Protein AF-A0A1J0GJ60-F1 (afdb_monomer_lite)

Organism: NCBI:txid1552

Secondary structure (DSSP, 8-state):
----EEEEE--TTS-HHHHHHHHHHHHT--EE-HHHHHHHHHHHH---HHHHHHHHHHHHH----TTSHHHHHHHHHHHHHHHHHHHHHHHHHS-EEEEE-TT---

Foldseek 3Di:
DDQAEAEDEDDPPPCVVVVQVVCCVVVVAAEDEPVNLLVQLCVVLVPDSVVLVVVVVCVVPDDDDPPVCPVVVVVVVSSLVSSVVSVVVVSVPHYHYYYDYPPSDD

Sequence (106 aa):
MTKKYIVFTSEYASAARYIAKELEKKLGIKFYGEEDLLIRTAKESGIDEKVLSEYDEKLANSKFDETLQLNELDLGLKIYNAYSDTILKIVEVRKVIVFLWKEVQI

InterPro domains:
  IPR027417 P-loop containing nucleoside triphosphate hydrolase [G3DSA:3.40.50.300] (1-100)

pLDDT: mean 80.12, std 14.32, range [39.62, 94.88]

Structure (mmCIF, N/CA/C/O backbone):
data_AF-A0A1J0GJ60-F1
#
_entry.id   AF-A0A1J0GJ60-F1
#
loop_
_atom_site.group_PDB
_atom_site.id
_atom_site.type_symbol
_atom_site.label_atom_id
_atom_site.label_alt_id
_atom_site.label_comp_id
_atom_site.label_asym_id
_atom_site.label_entity_id
_atom_site.label_seq_id
_atom_site.pdbx_PDB_ins_code
_atom_site.Cartn_x
_atom_site.Cartn_y
_atom_site.Cartn_z
_atom_site.occup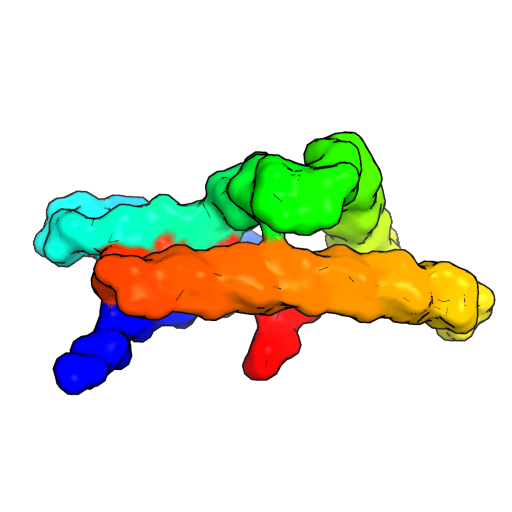ancy
_atom_site.B_iso_or_equiv
_atom_site.auth_seq_id
_atom_site.auth_comp_id
_atom_site.auth_asym_id
_atom_site.auth_atom_id
_atom_site.pdbx_PDB_model_num
ATOM 1 N N . MET A 1 1 ? -4.173 -1.062 24.692 1.00 50.31 1 MET A N 1
ATOM 2 C CA . MET A 1 1 ? -4.988 -1.760 23.670 1.00 50.31 1 MET A CA 1
ATOM 3 C C . MET A 1 1 ? -4.058 -2.462 22.695 1.00 50.31 1 MET A C 1
ATOM 5 O O . MET A 1 1 ? -3.113 -1.834 22.238 1.00 50.31 1 MET A O 1
ATOM 9 N N . THR A 1 2 ? -4.280 -3.739 22.391 1.00 67.69 2 THR A N 1
ATOM 10 C CA . THR A 1 2 ? -3.466 -4.493 21.423 1.00 67.69 2 THR A CA 1
ATOM 11 C C . THR A 1 2 ? -3.822 -4.046 20.002 1.00 67.69 2 THR A C 1
ATOM 13 O O . THR A 1 2 ? -4.898 -4.377 19.499 1.00 67.69 2 THR A O 1
ATOM 16 N N . LYS A 1 3 ? -2.943 -3.257 19.368 1.00 68.44 3 LYS A N 1
ATOM 17 C CA . LYS A 1 3 ? -3.063 -2.881 17.950 1.00 68.44 3 LYS A CA 1
ATOM 18 C C . LYS A 1 3 ? -2.955 -4.167 17.114 1.00 68.44 3 LYS A C 1
ATOM 20 O O . LYS A 1 3 ? -2.009 -4.928 17.289 1.00 68.44 3 LYS A O 1
ATOM 25 N N . LYS A 1 4 ? -3.948 -4.452 16.265 1.00 81.25 4 LYS A N 1
ATOM 26 C CA . LYS A 1 4 ? -3.958 -5.625 15.371 1.00 81.25 4 LYS A CA 1
ATOM 27 C C . LYS A 1 4 ? -4.010 -5.140 13.930 1.00 81.25 4 LYS A C 1
ATOM 29 O O . LYS A 1 4 ? -4.996 -4.520 13.539 1.00 81.25 4 LYS A O 1
ATOM 34 N N . TYR A 1 5 ? -2.970 -5.440 13.170 1.00 87.44 5 TYR A N 1
ATOM 35 C CA . TYR A 1 5 ? -2.850 -5.137 11.750 1.00 87.44 5 TYR A CA 1
ATOM 36 C C . TYR A 1 5 ? -2.338 -6.373 11.013 1.00 87.44 5 TYR A C 1
ATOM 38 O O . TYR A 1 5 ? -1.739 -7.258 11.625 1.00 87.44 5 TYR A O 1
ATOM 46 N N . ILE A 1 6 ? -2.622 -6.448 9.716 1.00 88.38 6 ILE A N 1
ATOM 47 C CA . ILE A 1 6 ? -2.136 -7.514 8.839 1.00 88.38 6 ILE A CA 1
ATOM 48 C C . ILE A 1 6 ? -1.344 -6.847 7.723 1.00 88.38 6 ILE A C 1
ATOM 50 O O . ILE A 1 6 ? -1.879 -5.983 7.030 1.00 88.38 6 ILE A O 1
ATOM 54 N N . VAL A 1 7 ? -0.086 -7.243 7.560 1.00 88.62 7 VAL A N 1
ATOM 55 C CA . VAL A 1 7 ? 0.770 -6.774 6.468 1.00 88.62 7 VAL A CA 1
ATOM 56 C C . VAL A 1 7 ? 0.905 -7.892 5.448 1.00 88.62 7 VAL A C 1
ATOM 58 O O . VAL A 1 7 ? 1.200 -9.030 5.808 1.00 88.62 7 VAL A O 1
ATOM 61 N N . PHE A 1 8 ? 0.676 -7.561 4.184 1.00 85.69 8 PHE A N 1
ATOM 62 C CA . PHE A 1 8 ? 0.947 -8.431 3.052 1.00 85.69 8 PHE A CA 1
ATOM 63 C C . PHE A 1 8 ? 2.206 -7.952 2.345 1.00 85.69 8 PHE A C 1
ATOM 65 O O . PHE A 1 8 ? 2.285 -6.794 1.945 1.00 85.69 8 PHE A O 1
ATOM 72 N N . THR A 1 9 ? 3.140 -8.871 2.141 1.00 82.38 9 THR A N 1
ATOM 73 C CA . THR A 1 9 ? 4.189 -8.762 1.129 1.00 82.38 9 THR A CA 1
ATOM 74 C C . THR A 1 9 ? 3.969 -9.888 0.133 1.00 82.38 9 THR A C 1
ATOM 76 O O . THR A 1 9 ? 3.437 -10.948 0.483 1.00 82.38 9 THR A O 1
ATOM 79 N N . SER A 1 10 ? 4.286 -9.659 -1.138 1.00 80.19 10 SER A N 1
ATOM 80 C CA . SER A 1 10 ? 4.017 -10.678 -2.145 1.00 80.19 10 SER A CA 1
ATOM 81 C C . SER A 1 10 ? 4.858 -10.511 -3.392 1.00 80.19 10 SER A C 1
ATOM 83 O O . SER A 1 10 ? 5.260 -9.402 -3.736 1.00 80.19 10 SER A O 1
ATOM 85 N N . GLU A 1 11 ? 5.053 -11.612 -4.104 1.00 80.69 11 GLU A N 1
ATOM 86 C CA . GLU A 1 11 ? 5.593 -11.569 -5.455 1.00 80.69 11 GLU A CA 1
ATOM 87 C C . GLU A 1 11 ? 4.517 -11.165 -6.461 1.00 80.69 11 GLU A C 1
ATOM 89 O O . GLU A 1 11 ? 3.312 -11.353 -6.237 1.00 80.69 11 GLU A O 1
ATOM 94 N N . TYR A 1 12 ? 4.962 -10.625 -7.593 1.00 78.31 12 TYR A N 1
ATOM 95 C CA . TYR A 1 12 ? 4.080 -10.334 -8.712 1.00 78.31 12 TYR A CA 1
ATOM 96 C C . TYR A 1 12 ? 3.292 -11.593 -9.120 1.00 78.31 12 TYR A C 1
ATOM 98 O O . TYR A 1 12 ? 3.818 -12.702 -9.103 1.00 78.31 12 TYR A O 1
ATOM 106 N N . ALA A 1 13 ? 2.011 -11.420 -9.459 1.00 80.62 13 ALA A N 1
ATOM 107 C CA . ALA A 1 13 ? 1.074 -12.492 -9.824 1.00 80.62 13 ALA A CA 1
ATOM 108 C C . ALA A 1 13 ? 0.769 -13.562 -8.743 1.00 80.62 13 ALA A C 1
ATOM 110 O O . ALA A 1 13 ? 0.082 -14.538 -9.028 1.00 80.62 13 ALA A O 1
ATOM 111 N N . SER A 1 14 ? 1.153 -13.353 -7.479 1.00 87.81 14 SER A N 1
ATOM 112 C CA . SER A 1 14 ? 0.843 -14.263 -6.352 1.00 87.81 14 SER A CA 1
ATOM 113 C C . SER A 1 14 ? -0.623 -14.259 -5.876 1.00 87.81 14 SER A C 1
ATOM 115 O O . SER A 1 14 ? -0.970 -14.940 -4.913 1.00 87.81 14 SER A O 1
ATOM 117 N N . ALA A 1 15 ? -1.490 -13.451 -6.495 1.00 89.12 15 ALA A N 1
ATOM 118 C CA . ALA A 1 15 ? -2.875 -13.211 -6.075 1.00 89.12 15 ALA A CA 1
ATOM 119 C C . ALA A 1 15 ? -3.050 -12.653 -4.642 1.00 89.12 15 ALA A C 1
ATOM 121 O O . ALA A 1 15 ? -4.176 -12.571 -4.146 1.00 89.12 15 ALA A O 1
ATOM 122 N N . ALA A 1 16 ? -1.989 -12.180 -3.981 1.00 88.62 16 ALA A N 1
ATOM 123 C CA . ALA A 1 16 ? -2.077 -11.646 -2.620 1.00 88.62 16 ALA A CA 1
ATOM 124 C C . ALA A 1 16 ? -3.052 -10.457 -2.494 1.00 88.62 16 ALA A C 1
ATOM 126 O O . ALA A 1 16 ? -3.818 -10.384 -1.533 1.00 88.62 16 ALA A O 1
ATOM 127 N N . ARG A 1 17 ? -3.122 -9.581 -3.507 1.00 87.88 17 ARG A N 1
ATOM 128 C CA . ARG A 1 17 ? -4.102 -8.477 -3.555 1.00 87.88 17 ARG A CA 1
ATOM 129 C C . ARG A 1 17 ? -5.552 -8.980 -3.600 1.00 87.88 17 ARG A C 1
ATOM 131 O O . ARG A 1 17 ? -6.435 -8.359 -3.014 1.00 87.88 17 ARG A O 1
ATOM 138 N N . TYR A 1 18 ? -5.804 -10.110 -4.263 1.00 91.25 18 TYR A N 1
ATOM 139 C CA . TYR A 1 18 ? -7.124 -10.744 -4.274 1.00 91.25 18 TYR A CA 1
ATOM 140 C C . TYR A 1 18 ? -7.477 -11.293 -2.886 1.00 91.25 18 TYR A C 1
ATOM 142 O O . TYR A 1 18 ? -8.551 -11.001 -2.362 1.00 91.25 18 TYR A O 1
ATOM 150 N N . ILE A 1 19 ? -6.541 -12.004 -2.251 1.00 92.31 19 ILE A N 1
ATOM 151 C CA . ILE A 1 19 ? -6.716 -12.544 -0.894 1.00 92.31 19 ILE A CA 1
ATOM 152 C C . ILE A 1 19 ? -6.996 -11.420 0.112 1.00 92.31 19 ILE A C 1
ATOM 154 O O . ILE A 1 19 ? -7.896 -11.547 0.941 1.00 92.31 19 ILE A O 1
ATOM 158 N N . ALA A 1 20 ? -6.273 -10.304 0.021 1.00 91.62 20 ALA A N 1
ATOM 159 C CA . ALA A 1 20 ? -6.445 -9.176 0.928 1.00 91.62 20 ALA A CA 1
ATOM 160 C C . ALA A 1 20 ? -7.829 -8.509 0.799 1.00 91.62 20 ALA A C 1
ATOM 162 O O . ALA A 1 20 ? -8.454 -8.204 1.815 1.00 91.62 20 ALA A O 1
ATOM 163 N N . LYS A 1 21 ? -8.360 -8.372 -0.427 1.00 91.38 21 LYS A N 1
ATOM 164 C CA . LYS A 1 21 ? -9.736 -7.888 -0.663 1.00 91.38 21 LYS A CA 1
ATOM 165 C C . LYS A 1 21 ? -10.798 -8.852 -0.129 1.00 91.38 21 LYS A C 1
ATOM 167 O O . LYS A 1 21 ? -11.811 -8.423 0.416 1.00 91.38 21 LYS A O 1
ATOM 172 N N . GLU A 1 22 ? -10.578 -10.158 -0.251 1.00 94.88 22 GLU A N 1
ATOM 173 C CA . GLU A 1 22 ? -11.483 -11.151 0.337 1.00 94.88 22 GLU A CA 1
ATOM 174 C C . GLU A 1 22 ? -11.436 -11.139 1.873 1.00 94.88 22 GLU A C 1
ATOM 176 O O . GLU A 1 22 ? -12.470 -11.286 2.528 1.00 94.88 22 GLU A O 1
ATOM 181 N N . LEU A 1 23 ? -10.263 -10.903 2.468 1.00 92.94 23 LEU A N 1
ATOM 182 C CA . LEU A 1 23 ? -10.123 -10.716 3.913 1.00 92.94 23 LEU A CA 1
ATOM 183 C C . LEU A 1 23 ? -10.814 -9.448 4.409 1.00 92.94 23 LEU A C 1
ATOM 185 O O . LEU A 1 23 ? -11.455 -9.501 5.456 1.00 92.94 23 LEU A O 1
ATOM 189 N N . GLU A 1 24 ? -10.734 -8.342 3.668 1.00 93.06 24 GLU A N 1
ATOM 190 C CA . GLU A 1 24 ? -11.470 -7.115 3.987 1.00 93.06 24 GLU A CA 1
ATOM 191 C C . GLU A 1 24 ? -12.973 -7.389 4.104 1.00 93.06 24 GLU A C 1
ATOM 193 O O . GLU A 1 24 ? -13.579 -7.048 5.122 1.00 93.06 24 GLU A O 1
ATOM 198 N N . LYS A 1 25 ? -13.559 -8.091 3.124 1.00 94.19 25 LYS A N 1
ATOM 199 C CA . LYS A 1 25 ? -14.983 -8.467 3.144 1.00 94.19 25 LYS A CA 1
ATOM 200 C C . LYS A 1 25 ? -15.332 -9.377 4.321 1.00 94.19 25 LYS A C 1
ATOM 202 O O . LYS A 1 25 ? -16.362 -9.184 4.959 1.00 94.19 25 LYS A O 1
ATOM 207 N N . LYS A 1 26 ? -14.487 -10.373 4.610 1.00 94.81 26 LYS A N 1
ATOM 208 C CA . LYS A 1 26 ? -14.744 -11.365 5.669 1.00 94.81 26 LYS A CA 1
ATOM 209 C C . LYS A 1 26 ? -14.562 -10.806 7.078 1.00 94.81 26 LYS A C 1
ATOM 211 O O . LYS A 1 26 ? -15.292 -11.200 7.981 1.00 94.81 26 LYS A O 1
ATOM 216 N N . LEU A 1 27 ? -13.574 -9.936 7.277 1.00 90.88 27 LEU A N 1
ATOM 217 C CA . LEU A 1 27 ? -13.225 -9.390 8.591 1.00 90.88 27 LEU A CA 1
ATOM 218 C C . LEU A 1 27 ? -13.873 -8.025 8.860 1.00 90.88 27 LEU A C 1
ATOM 220 O O . LEU A 1 27 ? -13.867 -7.579 10.006 1.00 90.88 27 LEU A O 1
ATOM 224 N N . GLY A 1 28 ? -14.399 -7.351 7.831 1.00 90.06 28 GLY A N 1
ATOM 225 C CA . GLY A 1 28 ? -14.892 -5.975 7.930 1.00 90.06 28 GLY A CA 1
ATOM 226 C C . GLY A 1 28 ? -13.775 -4.967 8.227 1.00 90.06 28 GLY A C 1
ATOM 227 O O . GLY A 1 28 ? -14.009 -3.954 8.884 1.00 90.06 28 GLY A O 1
ATOM 228 N N . ILE A 1 29 ? -12.542 -5.271 7.810 1.00 90.62 29 ILE A N 1
ATOM 229 C CA . ILE A 1 29 ? -11.345 -4.466 8.080 1.00 90.62 29 ILE A CA 1
ATOM 230 C C . ILE A 1 29 ? -10.868 -3.847 6.775 1.00 90.62 29 ILE A C 1
ATOM 232 O O . ILE A 1 29 ? -10.612 -4.574 5.823 1.00 90.62 29 ILE A O 1
ATOM 236 N N . LYS A 1 30 ? -10.679 -2.524 6.756 1.00 91.62 30 LYS A N 1
ATOM 237 C CA . LYS A 1 30 ? -10.272 -1.813 5.543 1.00 91.62 30 LYS A CA 1
ATOM 238 C C . LYS A 1 30 ? -8.896 -2.266 5.035 1.00 91.62 30 LYS A C 1
ATOM 240 O O . LYS A 1 30 ? -7.931 -2.297 5.808 1.00 91.62 30 LYS A O 1
ATOM 245 N N . PHE A 1 31 ? -8.831 -2.545 3.738 1.00 91.75 31 PHE A N 1
ATOM 246 C CA . PHE A 1 31 ? -7.609 -2.792 2.982 1.00 91.75 31 PHE A CA 1
ATOM 247 C C . PHE A 1 31 ? -7.022 -1.484 2.427 1.00 91.75 31 PHE A C 1
ATOM 249 O O . PHE A 1 31 ? -7.765 -0.594 2.013 1.00 91.75 31 PHE A O 1
ATOM 256 N N . TYR A 1 32 ? -5.693 -1.374 2.437 1.00 91.31 32 TYR A N 1
ATOM 257 C CA . TYR A 1 32 ? -4.930 -0.311 1.778 1.00 91.31 32 TYR A CA 1
ATOM 258 C C . TYR A 1 32 ? -3.936 -0.949 0.811 1.00 91.31 32 TYR A C 1
ATOM 260 O O . TYR A 1 32 ? -3.027 -1.665 1.245 1.00 91.31 32 TYR A O 1
ATOM 268 N N . GLY A 1 33 ? -4.140 -0.708 -0.484 1.00 89.38 33 GLY A N 1
ATOM 269 C CA . GLY A 1 33 ? -3.191 -1.071 -1.535 1.00 89.38 33 GLY A CA 1
ATOM 270 C C . GLY A 1 33 ? -2.162 0.030 -1.798 1.00 89.38 33 GLY A C 1
ATOM 271 O O . GLY A 1 33 ? -2.220 1.094 -1.190 1.00 89.38 33 GLY A O 1
ATOM 272 N N . GLU A 1 34 ? -1.256 -0.208 -2.748 1.00 84.38 34 GLU A N 1
ATOM 273 C CA . GLU A 1 34 ? -0.255 0.784 -3.185 1.00 84.38 34 GLU A CA 1
ATOM 274 C C . GLU A 1 34 ? -0.886 2.126 -3.568 1.00 84.38 34 GLU A C 1
ATOM 276 O O . GLU A 1 34 ? -0.476 3.156 -3.055 1.00 84.38 34 GLU A O 1
ATOM 281 N N . GLU A 1 35 ? -1.928 2.118 -4.403 1.00 85.94 35 GLU A N 1
ATOM 282 C CA . GLU A 1 35 ? -2.599 3.343 -4.862 1.00 85.94 35 GLU A CA 1
ATOM 283 C C . GLU A 1 35 ? -3.204 4.143 -3.694 1.00 85.94 35 GLU A C 1
ATOM 285 O O . GLU A 1 35 ? -3.068 5.365 -3.627 1.00 85.94 35 GLU A O 1
ATOM 290 N N . ASP A 1 36 ? -3.815 3.454 -2.722 1.00 90.44 36 ASP A N 1
ATOM 291 C CA . ASP A 1 36 ? -4.363 4.096 -1.524 1.00 90.44 36 ASP A CA 1
ATOM 292 C C . ASP A 1 36 ? -3.263 4.742 -0.673 1.00 90.44 36 ASP A C 1
ATOM 294 O O . ASP A 1 36 ? -3.481 5.801 -0.076 1.00 90.44 36 ASP A O 1
ATOM 298 N N . LEU A 1 37 ? -2.105 4.080 -0.578 1.00 90.50 37 LEU A N 1
ATOM 299 C CA . LEU A 1 37 ? -0.949 4.581 0.155 1.00 90.50 37 LEU A CA 1
ATOM 300 C C . LEU A 1 37 ? -0.325 5.768 -0.576 1.00 90.50 37 LEU A C 1
ATOM 302 O O . LEU A 1 37 ? -0.122 6.789 0.066 1.00 90.50 37 LEU A O 1
ATOM 306 N N . LEU A 1 38 ? -0.126 5.697 -1.893 1.00 90.19 38 LEU A N 1
ATOM 307 C CA . LEU A 1 38 ? 0.449 6.774 -2.705 1.00 90.19 38 LEU A CA 1
ATOM 308 C C . LEU A 1 38 ? -0.362 8.066 -2.578 1.00 90.19 38 LEU A C 1
ATOM 310 O O . LEU A 1 38 ? 0.173 9.098 -2.170 1.00 90.19 38 LEU A O 1
ATOM 314 N N . ILE A 1 39 ? -1.673 8.002 -2.837 1.00 92.06 39 ILE A N 1
ATOM 315 C CA . ILE A 1 39 ? -2.566 9.174 -2.768 1.00 92.06 39 ILE A CA 1
ATOM 316 C C . ILE A 1 39 ? -2.545 9.784 -1.365 1.00 92.06 39 ILE A C 1
ATOM 318 O O . ILE A 1 39 ? -2.617 11.002 -1.174 1.00 92.06 39 ILE A O 1
ATOM 322 N N . ARG A 1 40 ? -2.491 8.934 -0.340 1.00 92.25 40 ARG A N 1
ATOM 323 C CA . ARG A 1 40 ? -2.534 9.394 1.042 1.00 92.25 40 ARG A CA 1
ATOM 324 C C . ARG A 1 40 ? -1.197 9.957 1.501 1.00 92.25 40 ARG A C 1
ATOM 326 O O . ARG A 1 40 ? -1.185 10.990 2.163 1.00 92.25 40 ARG A O 1
ATOM 333 N N . THR A 1 41 ? -0.098 9.332 1.107 1.00 91.50 41 THR A N 1
ATOM 334 C CA . THR A 1 41 ? 1.253 9.810 1.373 1.00 91.50 41 THR A CA 1
ATOM 335 C C . THR A 1 41 ? 1.495 11.142 0.682 1.00 91.50 41 THR A C 1
ATOM 337 O O . THR A 1 41 ? 2.001 12.048 1.338 1.00 91.50 41 THR A O 1
ATOM 340 N N . ALA A 1 42 ? 1.045 11.335 -0.561 1.00 92.06 42 ALA A N 1
ATOM 341 C CA . ALA A 1 42 ? 1.103 12.638 -1.227 1.00 92.06 42 ALA A CA 1
ATOM 342 C C . ALA A 1 42 ? 0.397 13.730 -0.407 1.00 92.06 42 ALA A C 1
ATOM 344 O O . ALA A 1 42 ? 0.975 14.770 -0.085 1.00 92.06 42 ALA A O 1
ATOM 345 N N . LYS A 1 43 ? -0.837 13.448 0.033 1.00 92.94 43 LYS A N 1
ATOM 346 C CA . LYS A 1 43 ? -1.637 14.378 0.846 1.00 92.94 43 LYS A CA 1
ATOM 347 C C . LYS A 1 43 ? -1.021 14.678 2.211 1.00 92.94 43 LYS A C 1
ATOM 349 O O . LYS A 1 43 ? -1.122 15.807 2.678 1.00 92.94 43 LYS A O 1
ATOM 354 N N . GLU A 1 44 ? -0.431 13.682 2.868 1.00 91.12 44 GLU A N 1
ATOM 355 C CA . GLU A 1 44 ? 0.099 13.828 4.228 1.00 91.12 44 GLU A CA 1
ATOM 356 C C . GLU A 1 44 ? 1.528 14.391 4.270 1.00 91.12 44 GLU A C 1
ATOM 358 O O . GLU A 1 44 ? 1.871 15.086 5.225 1.00 91.12 44 GLU A O 1
ATOM 363 N N . SER A 1 45 ? 2.353 14.105 3.260 1.00 88.75 45 SER A N 1
ATOM 364 C CA . SER A 1 45 ? 3.752 14.557 3.181 1.00 88.75 45 SER A CA 1
ATOM 365 C C . SER A 1 45 ? 3.938 15.853 2.389 1.00 88.75 45 SER A C 1
ATOM 367 O O . SER A 1 45 ? 4.983 16.495 2.504 1.00 88.75 45 SER A O 1
ATOM 369 N N . GLY A 1 46 ? 2.944 16.240 1.581 1.00 89.81 46 GLY A N 1
ATOM 370 C CA . GLY A 1 46 ? 3.036 17.376 0.663 1.00 89.81 46 GLY A CA 1
ATOM 371 C C . GLY A 1 46 ? 3.901 17.107 -0.573 1.00 89.81 46 GLY A C 1
ATOM 372 O O . GLY A 1 46 ? 4.233 18.049 -1.290 1.00 89.81 46 GLY A O 1
ATOM 373 N N . ILE A 1 47 ? 4.292 15.851 -0.814 1.00 88.44 47 ILE A N 1
ATOM 374 C CA . ILE A 1 47 ? 4.967 15.425 -2.045 1.00 88.44 47 ILE A CA 1
ATOM 375 C C . ILE A 1 47 ? 3.909 15.267 -3.144 1.00 88.44 47 ILE A C 1
ATOM 377 O O . ILE A 1 47 ? 2.827 14.741 -2.894 1.00 88.44 47 ILE A O 1
ATOM 381 N N . ASP A 1 48 ? 4.210 15.730 -4.356 1.00 90.00 48 ASP A N 1
ATOM 382 C CA . ASP A 1 48 ? 3.303 15.595 -5.498 1.00 90.00 48 ASP A CA 1
ATOM 383 C C . ASP A 1 48 ? 3.089 14.113 -5.858 1.00 90.00 48 ASP A C 1
ATOM 385 O O . ASP A 1 48 ? 4.042 13.330 -5.893 1.00 90.00 48 ASP A O 1
ATOM 389 N N . GLU A 1 49 ? 1.842 13.731 -6.150 1.00 88.44 49 GLU A N 1
ATOM 390 C CA . GLU A 1 49 ? 1.478 12.359 -6.534 1.00 88.44 49 GLU A CA 1
ATOM 391 C C . GLU A 1 49 ? 2.295 11.862 -7.736 1.00 88.44 49 GLU A C 1
ATOM 393 O O . GLU A 1 49 ? 2.678 10.694 -7.774 1.00 88.44 49 GLU A O 1
ATOM 398 N N . LYS A 1 50 ? 2.631 12.747 -8.687 1.00 87.62 50 LYS A N 1
ATOM 399 C CA . LYS A 1 50 ? 3.468 12.396 -9.841 1.00 87.62 50 LYS A CA 1
ATOM 400 C C . LYS A 1 50 ? 4.884 12.039 -9.433 1.00 87.62 50 LYS A C 1
ATOM 402 O O . LYS A 1 50 ? 5.428 11.089 -9.972 1.00 87.62 50 LYS A O 1
ATOM 407 N N . VAL A 1 51 ? 5.465 12.757 -8.472 1.00 85.75 51 VAL A N 1
ATOM 408 C CA . VAL A 1 51 ? 6.824 12.470 -7.989 1.00 85.75 51 VAL A CA 1
ATOM 409 C C . VAL A 1 51 ? 6.868 11.097 -7.322 1.00 85.75 51 VAL A C 1
ATOM 411 O O . VAL A 1 51 ? 7.812 10.347 -7.547 1.00 85.75 51 VAL A O 1
ATOM 414 N N . LEU A 1 52 ? 5.837 10.744 -6.547 1.00 85.38 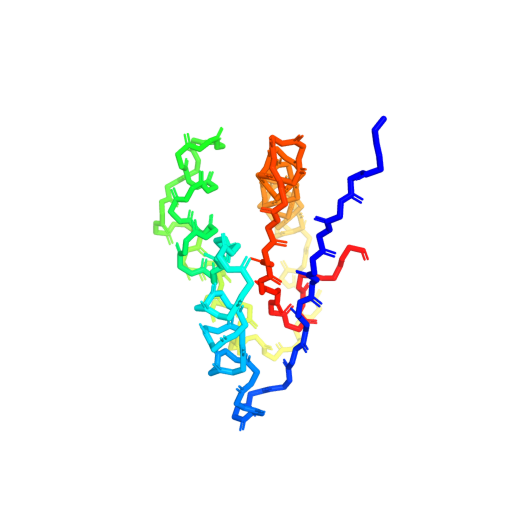52 LEU A N 1
ATOM 415 C CA . LEU A 1 52 ? 5.721 9.409 -5.953 1.00 85.38 52 LEU A CA 1
ATOM 416 C C . LEU A 1 52 ? 5.519 8.329 -7.023 1.00 85.38 52 LEU A C 1
ATOM 418 O O . LEU A 1 52 ? 6.211 7.319 -6.996 1.00 85.38 52 LEU A O 1
ATOM 422 N N . SER A 1 53 ? 4.635 8.565 -7.996 1.00 84.62 53 SER A N 1
ATOM 423 C CA . SER A 1 53 ? 4.375 7.618 -9.087 1.00 84.62 53 SER A CA 1
ATOM 424 C C . SER A 1 53 ? 5.608 7.383 -9.959 1.00 84.62 53 SER A C 1
ATOM 426 O O . SER A 1 53 ? 5.923 6.243 -10.284 1.00 84.62 53 SER A O 1
ATOM 428 N N . GLU A 1 54 ? 6.325 8.445 -10.331 1.00 83.25 54 GLU A N 1
ATOM 429 C CA . GLU A 1 54 ? 7.566 8.357 -11.106 1.00 83.25 54 GLU A CA 1
ATOM 430 C C . GLU A 1 54 ? 8.667 7.647 -10.314 1.00 83.25 54 GLU A C 1
ATOM 432 O O . GLU A 1 54 ? 9.453 6.899 -10.894 1.00 83.25 54 GLU A O 1
ATOM 437 N N . TYR A 1 55 ? 8.734 7.864 -8.997 1.00 80.44 55 TYR A N 1
ATOM 438 C CA . TYR A 1 55 ? 9.669 7.158 -8.127 1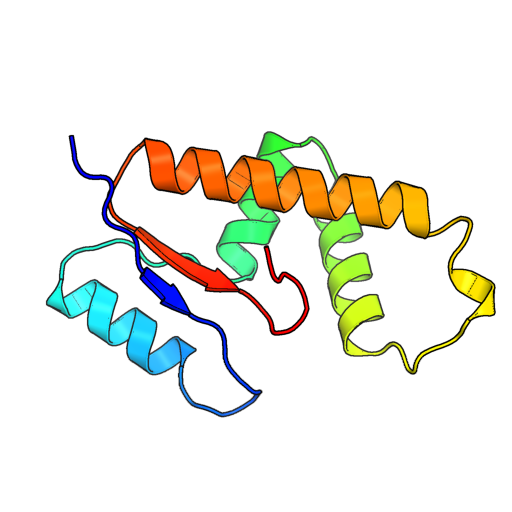.00 80.44 55 TYR A CA 1
ATOM 439 C C . TYR A 1 55 ? 9.347 5.660 -8.056 1.00 80.44 55 TYR A C 1
ATOM 441 O O . TYR A 1 55 ? 10.246 4.848 -8.260 1.00 80.44 55 TYR A O 1
ATOM 449 N N . ASP A 1 56 ? 8.078 5.294 -7.862 1.00 76.31 56 ASP A N 1
ATOM 450 C CA . ASP A 1 56 ? 7.633 3.896 -7.819 1.00 76.31 56 ASP A CA 1
ATOM 451 C C . ASP A 1 56 ? 7.868 3.185 -9.169 1.00 76.31 56 ASP A C 1
ATOM 453 O O . ASP A 1 56 ? 8.369 2.059 -9.206 1.00 76.31 56 ASP A O 1
ATOM 457 N N . GLU A 1 57 ? 7.586 3.852 -10.296 1.00 76.88 57 GLU A N 1
ATOM 458 C CA . GLU A 1 57 ? 7.871 3.325 -11.639 1.00 76.88 57 GLU A CA 1
ATOM 459 C C . GLU A 1 57 ? 9.370 3.164 -11.900 1.00 76.88 57 GLU A C 1
ATOM 461 O O . GLU A 1 57 ? 9.795 2.162 -12.486 1.00 76.88 57 GLU A O 1
ATOM 466 N N . LYS A 1 58 ? 10.188 4.135 -11.479 1.00 74.94 58 LYS A N 1
ATOM 467 C CA . LYS A 1 58 ? 11.648 4.028 -11.574 1.00 74.94 58 LYS A CA 1
ATOM 468 C C . LYS A 1 58 ? 12.160 2.860 -10.750 1.00 74.94 58 LYS A C 1
ATOM 470 O O . LYS A 1 58 ? 12.971 2.101 -11.268 1.00 74.94 58 LYS A O 1
ATOM 475 N N . LEU A 1 59 ? 11.665 2.688 -9.525 1.00 69.38 59 LEU A N 1
ATOM 476 C CA . LEU A 1 59 ? 12.052 1.584 -8.652 1.00 69.38 59 LEU A CA 1
ATOM 477 C C . LEU A 1 59 ? 11.743 0.239 -9.327 1.00 69.38 59 LEU A C 1
ATOM 479 O O . LEU A 1 59 ? 12.643 -0.577 -9.515 1.00 69.38 59 LEU A O 1
ATOM 483 N N . ALA A 1 60 ? 10.512 0.080 -9.828 1.00 66.62 60 ALA A N 1
ATOM 484 C CA . ALA A 1 60 ? 10.048 -1.141 -10.487 1.00 66.62 60 ALA A CA 1
ATOM 485 C C . ALA A 1 60 ? 10.831 -1.503 -11.765 1.00 66.62 60 ALA A C 1
ATOM 487 O O . ALA A 1 60 ? 10.918 -2.679 -12.124 1.00 66.62 60 ALA A O 1
ATOM 488 N N . ASN A 1 61 ? 11.384 -0.506 -12.463 1.00 65.62 61 ASN A N 1
ATOM 489 C CA . ASN A 1 61 ? 12.137 -0.691 -13.707 1.00 65.62 61 ASN A CA 1
ATOM 490 C C . ASN A 1 61 ? 13.660 -0.618 -13.525 1.00 65.62 61 ASN A C 1
ATOM 492 O O . ASN A 1 61 ? 14.403 -0.887 -14.476 1.00 65.62 61 ASN A O 1
ATOM 496 N N . SER A 1 62 ? 14.142 -0.245 -12.338 1.00 58.88 62 SER A N 1
ATOM 497 C CA . SER A 1 62 ? 15.568 -0.078 -12.088 1.00 58.88 62 SER A CA 1
ATOM 498 C C . SER A 1 62 ? 16.264 -1.442 -12.074 1.00 58.88 62 SER A C 1
ATOM 500 O O . SER A 1 62 ? 16.056 -2.289 -11.209 1.00 58.88 62 SER A O 1
ATOM 502 N N . LYS A 1 63 ? 17.129 -1.678 -13.066 1.00 56.44 63 LYS A N 1
ATOM 503 C CA . LYS A 1 63 ? 18.236 -2.621 -12.888 1.00 56.44 63 LYS A CA 1
ATOM 504 C C . LYS A 1 63 ? 19.255 -1.902 -12.012 1.00 56.44 63 LYS A C 1
ATOM 506 O O . LYS A 1 63 ? 19.601 -0.775 -12.343 1.00 56.44 63 LYS A O 1
ATOM 511 N N . PHE A 1 64 ? 19.696 -2.536 -10.925 1.00 51.44 64 PHE A N 1
ATOM 512 C CA . PHE A 1 64 ? 20.716 -2.021 -10.001 1.00 51.44 64 PHE A CA 1
ATOM 513 C C . PHE A 1 64 ? 21.837 -1.268 -10.748 1.00 51.44 64 PHE A C 1
ATOM 515 O O . PHE A 1 64 ? 22.659 -1.896 -11.414 1.00 51.44 64 PHE A O 1
ATOM 522 N N . ASP A 1 65 ? 21.862 0.062 -10.635 1.00 54.38 65 ASP A N 1
ATOM 523 C CA . ASP A 1 65 ? 22.965 0.910 -11.089 1.00 54.38 65 ASP A CA 1
ATOM 524 C C . ASP A 1 65 ? 23.526 1.647 -9.868 1.00 54.38 65 ASP A C 1
ATOM 526 O O . ASP A 1 65 ? 22.842 2.439 -9.217 1.00 54.38 65 ASP A O 1
ATOM 530 N N . GLU A 1 66 ? 24.764 1.320 -9.504 1.00 53.41 66 GLU A N 1
ATOM 531 C CA . GLU A 1 66 ? 25.445 1.812 -8.301 1.00 53.41 66 GLU A CA 1
ATOM 532 C C . GLU A 1 66 ? 25.755 3.317 -8.345 1.00 53.41 66 GLU A C 1
ATOM 534 O O . GLU A 1 66 ? 26.011 3.929 -7.309 1.00 53.41 66 GLU A O 1
ATOM 539 N N . THR A 1 67 ? 25.685 3.950 -9.521 1.00 52.00 67 THR A N 1
ATOM 540 C CA . THR A 1 67 ? 26.155 5.330 -9.724 1.00 52.00 67 THR A CA 1
ATOM 541 C C . THR A 1 67 ? 25.081 6.416 -9.565 1.00 52.00 67 THR A C 1
ATOM 543 O O . THR A 1 67 ? 25.419 7.552 -9.228 1.00 52.00 67 THR A O 1
ATOM 546 N N . LEU A 1 68 ? 23.789 6.086 -9.706 1.00 53.56 68 LEU A N 1
ATOM 547 C CA . LEU A 1 68 ? 22.662 7.006 -9.438 1.00 53.56 68 LEU A CA 1
ATOM 548 C C . LEU A 1 68 ? 22.390 7.228 -7.934 1.00 53.56 68 LEU A C 1
ATOM 550 O O . LEU A 1 68 ? 21.681 8.160 -7.549 1.00 53.56 68 LEU A O 1
ATOM 554 N N . GLN A 1 69 ? 22.986 6.399 -7.075 1.00 55.53 69 GLN A N 1
ATOM 555 C CA . GLN A 1 69 ? 22.535 6.189 -5.701 1.00 55.53 69 GLN A CA 1
ATOM 556 C C . GLN A 1 69 ? 22.755 7.365 -4.743 1.00 55.53 69 GLN A C 1
ATOM 558 O O . GLN A 1 69 ? 22.039 7.450 -3.757 1.00 55.53 69 GLN A O 1
ATOM 563 N N . LEU A 1 70 ? 23.701 8.282 -4.982 1.00 54.31 70 LEU A N 1
ATOM 564 C CA . LEU A 1 70 ? 24.081 9.278 -3.961 1.00 54.31 70 LEU A CA 1
ATOM 565 C C . LEU A 1 70 ? 23.156 10.507 -3.891 1.00 54.31 70 LEU A C 1
ATOM 567 O O . LEU A 1 70 ? 22.899 10.997 -2.795 1.00 54.31 70 LEU A O 1
ATOM 571 N N . ASN A 1 71 ? 22.625 10.983 -5.024 1.00 55.00 71 ASN A N 1
ATOM 572 C CA . ASN A 1 71 ? 21.660 12.097 -5.048 1.00 55.00 71 ASN A CA 1
ATOM 573 C C . ASN A 1 71 ? 20.205 11.611 -4.935 1.00 55.00 71 ASN A C 1
ATOM 575 O O . ASN A 1 71 ? 19.357 12.335 -4.416 1.00 55.00 71 ASN A O 1
ATOM 579 N N . GLU A 1 72 ? 19.911 10.384 -5.378 1.00 62.00 72 GLU A N 1
ATOM 580 C CA . GLU A 1 72 ? 18.600 9.754 -5.174 1.00 62.00 72 GLU A CA 1
ATOM 581 C C . GLU A 1 72 ? 18.426 9.199 -3.750 1.00 62.00 72 GLU A C 1
ATOM 583 O O . GLU A 1 72 ? 17.289 8.974 -3.340 1.00 62.00 72 GLU A O 1
ATOM 588 N N . LEU A 1 73 ? 19.505 9.051 -2.962 1.00 69.19 73 LEU A N 1
ATOM 589 C CA . LEU A 1 73 ? 19.428 8.577 -1.574 1.00 69.19 73 LEU A CA 1
ATOM 590 C C . LEU A 1 73 ? 18.570 9.491 -0.693 1.00 69.19 73 LEU A C 1
ATOM 592 O O . LEU A 1 73 ? 17.7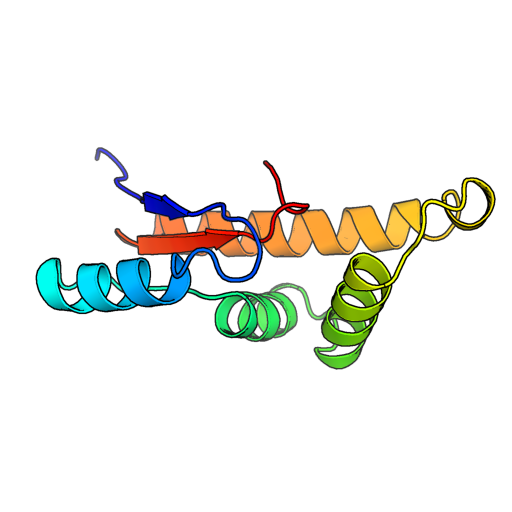64 9.003 0.092 1.00 69.19 73 LEU A O 1
ATOM 596 N N . ASP A 1 74 ? 18.745 10.809 -0.818 1.00 78.31 74 ASP A N 1
ATOM 597 C CA . ASP A 1 74 ? 18.049 11.787 0.026 1.00 78.31 74 ASP A CA 1
ATOM 598 C C . ASP A 1 74 ? 16.558 11.860 -0.327 1.00 78.31 74 ASP A C 1
ATOM 600 O O . ASP A 1 74 ? 15.689 11.798 0.546 1.00 78.31 74 ASP A O 1
ATOM 604 N N . LEU A 1 75 ? 16.245 11.888 -1.628 1.00 81.75 75 LEU A N 1
ATOM 605 C CA . LEU A 1 75 ? 14.864 11.849 -2.103 1.00 81.75 75 LEU A CA 1
ATOM 606 C C . LEU A 1 75 ? 14.192 10.512 -1.763 1.00 81.75 75 LEU A C 1
ATOM 608 O O . LEU A 1 75 ? 13.062 10.505 -1.275 1.00 81.75 75 LEU A O 1
ATOM 612 N N . GLY A 1 76 ? 14.889 9.395 -1.969 1.00 81.19 76 GLY A N 1
ATOM 613 C CA . GLY A 1 76 ? 14.397 8.060 -1.649 1.00 81.19 76 GLY A CA 1
ATOM 614 C 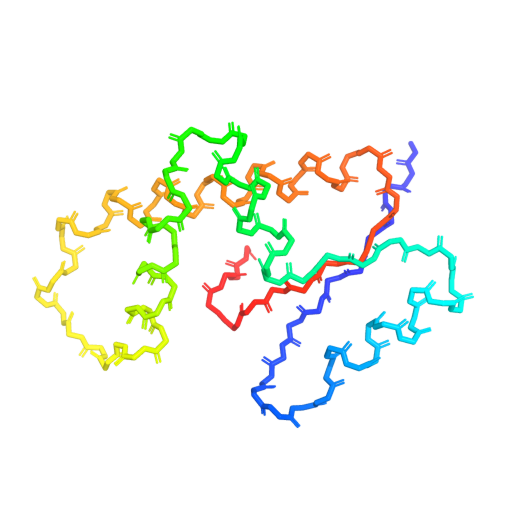C . GLY A 1 76 ? 14.141 7.878 -0.157 1.00 81.19 76 GLY A C 1
ATOM 615 O O . GLY A 1 76 ? 13.073 7.410 0.226 1.00 81.19 76 GLY A O 1
ATOM 616 N N . LEU A 1 77 ? 15.054 8.341 0.703 1.00 83.56 77 LEU A N 1
ATOM 617 C CA . LEU A 1 77 ? 14.865 8.317 2.154 1.00 83.56 77 LEU A CA 1
ATOM 618 C C . LEU A 1 77 ? 13.675 9.186 2.580 1.00 83.56 77 LEU A C 1
ATOM 620 O O . LEU A 1 77 ? 12.892 8.787 3.444 1.00 83.56 77 LEU A O 1
ATOM 624 N N . LYS A 1 78 ? 13.497 10.355 1.957 1.00 88.56 78 LYS A N 1
ATOM 625 C CA . LYS A 1 78 ? 12.342 11.225 2.209 1.00 88.56 78 LYS A CA 1
ATOM 626 C C . LYS A 1 78 ? 11.023 10.550 1.824 1.00 88.56 78 LYS A C 1
ATOM 628 O O . LYS A 1 78 ? 10.073 10.611 2.603 1.00 88.56 78 LYS A O 1
ATOM 633 N N . ILE A 1 79 ? 10.968 9.901 0.661 1.00 87.81 79 ILE A N 1
ATOM 634 C CA . ILE A 1 79 ? 9.785 9.167 0.185 1.00 87.81 79 ILE A CA 1
ATOM 635 C C . ILE A 1 79 ? 9.504 7.955 1.083 1.00 87.81 79 ILE A C 1
ATOM 637 O O . ILE A 1 79 ? 8.369 7.764 1.518 1.00 87.81 79 ILE A O 1
ATOM 641 N N . TYR A 1 80 ? 10.536 7.189 1.440 1.00 86.12 80 TYR A N 1
ATOM 642 C CA . TYR A 1 80 ? 10.429 6.061 2.365 1.00 86.12 80 TYR A CA 1
ATOM 643 C C . TYR A 1 80 ? 9.854 6.487 3.722 1.00 86.12 80 TYR A C 1
ATOM 645 O O . TYR A 1 80 ? 8.876 5.908 4.198 1.00 86.12 80 TYR A O 1
ATOM 653 N N . ASN A 1 81 ? 10.413 7.543 4.323 1.00 90.06 81 ASN A N 1
ATOM 654 C CA . ASN A 1 81 ? 9.929 8.074 5.597 1.00 90.06 81 ASN A CA 1
ATOM 655 C C . ASN A 1 81 ? 8.477 8.559 5.484 1.00 90.06 81 ASN A C 1
ATOM 657 O O . ASN A 1 81 ? 7.668 8.274 6.364 1.00 90.06 81 ASN A O 1
ATOM 661 N N . ALA A 1 82 ? 8.115 9.212 4.375 1.00 91.00 82 ALA A N 1
ATOM 662 C CA . ALA A 1 82 ? 6.748 9.661 4.131 1.00 91.00 82 ALA A CA 1
ATOM 663 C C . ALA A 1 82 ? 5.744 8.493 4.076 1.00 91.00 82 ALA A C 1
ATOM 665 O O . ALA A 1 82 ? 4.677 8.564 4.701 1.00 91.00 82 ALA A O 1
ATOM 666 N N . TYR A 1 83 ? 6.081 7.405 3.376 1.00 89.69 83 TYR A N 1
ATOM 667 C CA . TYR A 1 83 ? 5.261 6.191 3.354 1.00 89.69 83 TYR A CA 1
ATOM 668 C C . TYR A 1 83 ? 5.173 5.543 4.740 1.00 89.69 83 TYR A C 1
ATOM 670 O O . TYR A 1 83 ? 4.070 5.226 5.194 1.00 89.69 83 TYR A O 1
ATOM 678 N N . SER A 1 84 ? 6.305 5.403 5.437 1.00 90.31 84 SER A N 1
ATOM 679 C CA . SER A 1 84 ? 6.372 4.820 6.783 1.00 90.31 84 SER A CA 1
ATOM 680 C C . SER A 1 84 ? 5.486 5.579 7.775 1.00 90.31 84 SER A C 1
ATOM 682 O O . SER A 1 84 ? 4.614 4.984 8.414 1.00 90.31 84 SER A O 1
ATOM 684 N N . ASP A 1 85 ? 5.601 6.909 7.817 1.00 92.12 85 ASP A N 1
ATOM 685 C CA . ASP A 1 85 ? 4.777 7.768 8.671 1.00 92.12 85 ASP A CA 1
ATOM 686 C C . ASP A 1 85 ? 3.285 7.630 8.347 1.00 92.12 85 ASP A C 1
ATOM 688 O O . ASP A 1 85 ? 2.443 7.550 9.248 1.00 92.12 85 ASP A O 1
ATOM 692 N N . THR A 1 86 ? 2.946 7.567 7.056 1.00 91.81 86 THR A N 1
ATOM 693 C CA . THR A 1 86 ? 1.562 7.388 6.596 1.00 91.81 86 THR A CA 1
ATOM 694 C C . THR A 1 86 ? 1.002 6.043 7.066 1.00 91.81 86 THR A C 1
ATOM 696 O O . THR A 1 86 ? -0.097 5.985 7.625 1.00 91.81 86 THR A O 1
ATOM 699 N N . ILE A 1 87 ? 1.759 4.954 6.899 1.00 90.38 87 ILE A N 1
ATOM 700 C CA . ILE A 1 87 ? 1.361 3.608 7.332 1.00 90.38 87 ILE A CA 1
ATOM 701 C C . ILE A 1 87 ? 1.193 3.568 8.849 1.00 90.38 87 ILE A C 1
ATOM 703 O O . ILE A 1 87 ? 0.165 3.093 9.336 1.00 90.38 87 ILE A O 1
ATOM 707 N N . LEU A 1 88 ? 2.150 4.108 9.607 1.00 89.81 88 LEU A N 1
ATOM 708 C CA . LEU A 1 88 ? 2.071 4.138 11.064 1.00 89.81 88 LEU A CA 1
ATOM 709 C C . LEU A 1 88 ? 0.800 4.857 11.521 1.00 89.81 88 LEU A C 1
ATOM 711 O O . LEU A 1 88 ? 0.018 4.264 12.267 1.00 89.81 88 LEU A O 1
ATOM 715 N N . LYS A 1 89 ? 0.503 6.049 10.983 1.00 90.12 89 LYS A N 1
ATOM 716 C CA . LYS A 1 89 ? -0.744 6.780 11.275 1.00 90.12 89 LYS A CA 1
ATOM 717 C C . LYS A 1 89 ? -1.999 5.973 10.939 1.00 90.12 89 LYS A C 1
ATOM 719 O O . LYS A 1 89 ? -2.971 5.997 11.697 1.00 90.12 89 LYS A O 1
ATOM 724 N N . ILE A 1 90 ? -2.009 5.239 9.823 1.00 89.44 90 ILE A N 1
ATOM 725 C CA . ILE A 1 90 ? -3.133 4.368 9.443 1.00 89.44 90 ILE A CA 1
ATOM 726 C C . ILE A 1 90 ? -3.371 3.287 10.505 1.00 89.44 90 ILE A C 1
ATOM 728 O O . ILE A 1 90 ? -4.517 3.048 10.902 1.00 89.44 90 ILE A O 1
ATOM 732 N N . VAL A 1 91 ? -2.289 2.652 10.952 1.00 89.19 91 VAL A N 1
ATOM 733 C CA . VAL A 1 91 ? -2.296 1.518 11.883 1.00 89.19 91 VAL A CA 1
ATOM 734 C C . VAL A 1 91 ? -2.583 1.961 13.324 1.00 89.19 91 VAL A C 1
ATOM 736 O O . VAL A 1 91 ? -3.128 1.189 14.117 1.00 89.19 91 VAL A O 1
ATOM 739 N N . GLU A 1 92 ? -2.262 3.207 13.686 1.00 85.75 92 GLU A N 1
ATOM 740 C CA . GLU A 1 92 ? -2.565 3.762 15.010 1.00 85.75 92 GLU A CA 1
ATOM 741 C C . GLU A 1 92 ? -4.064 3.931 15.258 1.00 85.75 92 GLU A C 1
ATOM 743 O O . GLU A 1 92 ? -4.541 3.667 16.363 1.00 85.75 92 GLU A O 1
ATOM 748 N N . VAL A 1 93 ? -4.807 4.361 14.236 1.00 82.25 93 VAL A N 1
ATOM 749 C CA . VAL A 1 93 ? -6.217 4.750 14.378 1.00 82.25 93 VAL A CA 1
ATOM 750 C C . VAL A 1 93 ? -7.145 3.536 14.435 1.00 82.25 93 VAL A C 1
ATOM 752 O O . VAL A 1 93 ? -8.176 3.569 15.108 1.00 82.25 93 VAL A O 1
ATOM 755 N N . ARG A 1 94 ? -6.830 2.459 13.704 1.00 76.38 94 ARG A N 1
ATOM 756 C CA . ARG A 1 94 ? -7.742 1.318 13.534 1.00 76.38 94 ARG A CA 1
ATOM 757 C C . ARG A 1 94 ? -7.020 0.033 13.152 1.00 76.38 94 ARG A C 1
ATOM 759 O O . ARG A 1 94 ? -5.882 0.036 12.701 1.00 76.38 94 ARG A O 1
ATOM 766 N N . LYS A 1 95 ? -7.745 -1.081 13.273 1.00 85.12 95 LYS A N 1
ATOM 767 C CA . LYS A 1 95 ? -7.361 -2.348 12.641 1.00 85.12 95 LYS A CA 1
ATOM 768 C C . LYS A 1 95 ? -7.405 -2.164 11.128 1.00 85.12 95 LYS A C 1
ATOM 770 O O . LYS A 1 95 ? -8.387 -1.620 10.619 1.00 85.12 95 LYS A O 1
ATOM 775 N N . VAL A 1 96 ? -6.358 -2.599 10.438 1.00 86.12 96 VAL A N 1
ATOM 776 C CA . VAL A 1 96 ? -6.177 -2.400 8.993 1.00 86.12 96 VAL A CA 1
ATOM 777 C C . VAL A 1 96 ? -5.432 -3.570 8.365 1.00 86.12 96 VAL A C 1
ATOM 779 O O . VAL A 1 96 ? -4.688 -4.281 9.048 1.00 86.12 96 VAL A O 1
ATOM 782 N N . ILE A 1 97 ? -5.629 -3.741 7.061 1.00 81.38 97 ILE A N 1
ATOM 783 C CA . ILE A 1 97 ? -4.808 -4.597 6.207 1.00 81.38 97 ILE A CA 1
ATOM 784 C C . ILE A 1 97 ? -3.997 -3.674 5.298 1.00 81.38 97 ILE A C 1
ATOM 786 O O . ILE A 1 97 ? -4.576 -2.805 4.648 1.00 81.38 97 ILE A O 1
ATOM 790 N N . VAL A 1 98 ? -2.679 -3.848 5.261 1.00 82.56 98 VAL A N 1
ATOM 791 C CA . VAL A 1 98 ? -1.764 -3.032 4.453 1.00 82.56 98 VAL A CA 1
ATOM 792 C C . VAL A 1 98 ? -1.017 -3.940 3.487 1.00 82.56 98 VAL A C 1
ATOM 794 O O . VAL A 1 98 ? -0.510 -4.987 3.889 1.00 82.56 98 VAL A O 1
ATOM 797 N N . PHE A 1 99 ? -0.966 -3.552 2.218 1.00 79.44 99 PHE A N 1
ATOM 798 C CA . PHE A 1 99 ? -0.170 -4.224 1.200 1.00 79.44 99 PHE A CA 1
ATOM 799 C C . PHE A 1 99 ? 1.089 -3.419 0.912 1.00 79.44 99 PHE A C 1
ATOM 801 O O . PHE A 1 99 ? 0.996 -2.260 0.515 1.00 79.44 99 PHE A O 1
ATOM 808 N N . LEU A 1 100 ? 2.246 -4.042 1.109 1.00 71.88 100 LEU A N 1
ATOM 809 C CA . LEU A 1 100 ? 3.545 -3.461 0.805 1.00 71.88 100 LEU A CA 1
ATOM 810 C C . LEU A 1 100 ? 4.139 -4.185 -0.400 1.00 71.88 100 LEU A C 1
ATOM 812 O O . LEU A 1 100 ? 4.144 -5.420 -0.462 1.00 71.88 100 LEU A O 1
ATOM 816 N N . TRP A 1 101 ? 4.645 -3.414 -1.361 1.00 62.28 101 TRP A N 1
ATOM 817 C CA . TRP A 1 101 ? 5.468 -3.973 -2.425 1.00 62.28 101 TRP A CA 1
ATOM 818 C C . TRP A 1 101 ? 6.797 -4.480 -1.876 1.00 62.28 101 TRP A C 1
ATOM 820 O O . TRP A 1 101 ? 7.241 -4.068 -0.805 1.00 62.28 101 TRP A O 1
ATOM 830 N N . LYS A 1 102 ? 7.421 -5.396 -2.625 1.00 50.06 102 LYS A N 1
ATOM 831 C CA . LYS A 1 102 ? 8.588 -6.193 -2.212 1.00 50.06 102 LYS A CA 1
ATOM 832 C C . LYS A 1 102 ? 9.785 -5.353 -1.725 1.00 50.06 102 LYS A C 1
ATOM 834 O O . LYS A 1 102 ? 10.628 -5.905 -1.032 1.00 50.06 102 LYS A O 1
ATOM 839 N N . GLU A 1 103 ? 9.828 -4.054 -2.019 1.00 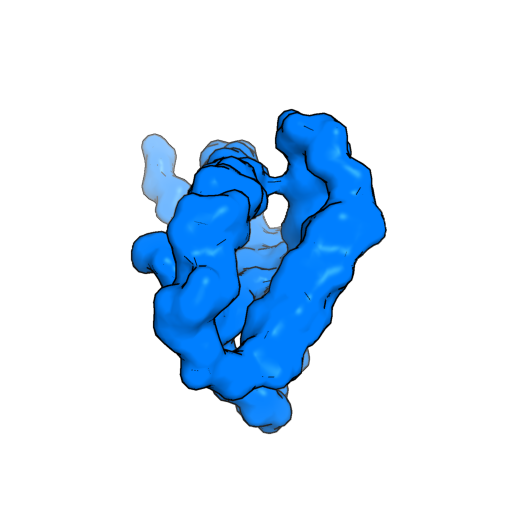46.88 103 GLU A N 1
ATOM 840 C CA . GLU A 1 103 ? 10.957 -3.160 -1.718 1.00 46.88 103 GLU A CA 1
ATOM 841 C C . GLU A 1 103 ? 10.652 -2.067 -0.673 1.00 46.88 103 GLU A C 1
ATOM 843 O O . GLU A 1 103 ? 11.573 -1.399 -0.216 1.00 46.88 103 GLU A O 1
ATOM 848 N N . VAL A 1 104 ? 9.402 -1.941 -0.198 1.00 43.38 104 VAL A N 1
ATOM 849 C CA . VAL A 1 104 ? 9.060 -1.145 1.001 1.00 43.38 104 VAL A CA 1
ATOM 850 C C . VAL A 1 104 ? 8.992 -2.099 2.193 1.00 43.38 104 VAL A C 1
ATOM 852 O O . VAL A 1 104 ? 7.920 -2.427 2.703 1.00 43.38 104 VAL A O 1
ATOM 855 N N . GLN A 1 105 ? 10.143 -2.644 2.581 1.00 41.22 105 GLN A N 1
ATOM 856 C CA . GLN A 1 105 ? 10.260 -3.493 3.768 1.00 41.22 105 GLN A CA 1
ATOM 857 C C . GLN A 1 105 ? 10.730 -2.632 4.945 1.00 41.22 105 GLN A C 1
ATOM 859 O O . GLN A 1 105 ? 11.795 -2.027 4.871 1.00 41.22 105 GLN A O 1
ATOM 864 N N . ILE A 1 106 ? 9.894 -2.548 5.987 1.00 39.62 106 ILE A N 1
ATOM 865 C CA . ILE A 1 106 ? 10.206 -1.924 7.287 1.00 39.62 106 ILE A CA 1
ATOM 866 C C . ILE A 1 106 ? 11.027 -2.902 8.127 1.00 39.62 106 ILE A C 1
ATOM 868 O O . ILE A 1 106 ? 10.658 -4.102 8.122 1.00 39.62 106 ILE A O 1
#

Radius of gyration: 14.79 Å; chains: 1; bounding box: 41×32×37 Å

=== Feature glossary ===
Feature key, reading from the visual/contextual features back to the raw sequence:

Rendered structure images. Structure images are PyMOL renders from six orthogonal camera directions. Cartoon representation draws helices as coils and strands as arrows; sticks shows the backbone as bonds; surface shows the solvent-excluded envelope. Rainbow coloring maps sequence position to hue (blue→red, N→C); chain coloring assigns a distinct color per polypeptide.

Contact-map, Ramachandran, and PAE plots. Three diagnostic plots accompany the record. The Cα contact map visualizes the tertiary structure as a 2D adjacency matrix (8 Å cutoff, sequence-local contacts suppressed). The Ramachandran plot shows the distribution of backbone (φ, ψ) torsions, with points in the α and β basins reflecting secondary structure content. The PAE plot shows AlphaFold's inter-residue confidence as a color matrix.

InterPro / GO / CATH / organism. The annotation block draws on four external resources. InterPro: which protein families and domains the sequence belongs to. GO: standardized terms for what the protein does, what process it participates in, and where in the cell it acts. CATH: which structural fold it has in the CATH hierarchy. Organism: the species of origin.

Nearest PDB structures. Structural nearest neighbors (via Foldseek easy-search vs the PDB). Reported per hit: target PDB id, E-value, and alignment TM-score. A TM-score above ~0.5 is the conventional threshold for 'same fold'.

Predicted aligned error. Predicted aligned error is AlphaFold's pairwise confidence. Unlike pLDDT (per-residue), PAE is per-residue-pair and captures whether two parts of the structure are correctly placed relative to each other. Units are ångströms of expected positional error.

Solvent-accessible surface area. SASA measures how much of the protein is reachable by solvent. It is computed by rolling a water-sized probe over the atomic surface and summing the exposed area (Å²). Per-residue SASA distinguishes core (buried, low SASA) from surface (exposed, high SASA) residues; total SASA is a whole-molecule size measure.

B-factor. Crystallographic B-factors measure how much each atom's electron density is smeared out, in Å². They rise in mobile loops and surface residues and fall in the buried interior. In AlphaFold models this column is repurposed to hold pLDDT instead.

pLDDT. For AlphaFold models, the B-factor field carries pLDDT — the model's own estimate of local accuracy on a 0–100 scale. Regions with pLDDT<50 should be treated as essentially unmodeled; they often correspond to intrinsically disordered segments.

Backbone torsions (φ/ψ). φ (phi) and ψ (psi) are the two rotatable backbone dihedrals per residue: φ is the C(i-1)–N–Cα–C torsion, ψ is the N–Cα–C–N(i+1) torsion, both in degrees on (−180°, 180°]. α-helical residues cluster near (−60°, −45°); β-strand residues near (−120°, +130°). A Ramachandran plot is simply a scatter of (φ, ψ) for every residue.

Radius of gyration, Cα contacts, bounding box. Radius of gyration (Rg) is the root-mean-square distance of Cα atoms from their centroid — a single number for overall size and compactness. A globular domain of N residues has Rg ≈ 2.2·N^0.38 Å; an extended or disordered chain has a much larger Rg. The Cα contact count is the number of residue pairs whose Cα atoms are within 8 Å and are more than four positions apart in sequence — a standard proxy for tertiary packing density. The bounding box is the smallest axis-aligned box enclosing all Cα atoms.

Secondary structure (3-state, P-SEA). Three-state secondary structure (P-SEA) collapses the eight DSSP classes into helix (a), strand (b), and coil (c). P-SEA assigns these from Cα geometry alone — distances and angles — without requiring backbone oxygens, so it works on any Cα trace.

Secondary structure (8-state, DSSP). Secondary structure is the local, repeating backbone conformation. DSSP classifies it into eight states by reading the hydrogen-bond network: three helix types (H, G, I), two β types (E, B), two non-regular types (T, S), and unstructured coil (-).

Foldseek 3Di. The Foldseek 3Di string encodes local tertiary geometry as a 20-letter alphabet — one character per residue — derived from the relative positions of nearby Cα atoms. Unlike the amino-acid sequence, 3Di is a direct function of the 3D structure, so two proteins with the same fold have similar 3Di strings even at low sequence identity.

mmCIF coordinates. Structure coordinates are given as an mmCIF _atom_site loop: one row per atom with element, residue name, chain id, sequence number, and x/y/z position in Å. Only the four main-chain atoms per residue are included here; side chains are omitted to keep the record compact.

Sequence. This is the polypeptide sequence — one letter per residue, N-terminus first. Length ranges from a few dozen residues for small domains to over a thousand for large multi-domain proteins.